Protein AF-A0A699ZYJ6-F1 (afdb_monomer_lite)

Foldseek 3Di:
DDDDDPPVVQVVVCFQQVHRDDADVQKDWDWDADDPDPCVCPPPVNTNRIHRPDIDGPVD

Structure (mmCIF, N/CA/C/O backbone):
data_AF-A0A699ZYJ6-F1
#
_entry.id   AF-A0A699ZYJ6-F1
#
loop_
_atom_site.group_PDB
_atom_site.id
_atom_site.type_symbol
_atom_site.label_atom_id
_atom_site.label_alt_id
_atom_site.label_comp_id
_atom_site.label_asym_id
_atom_site.label_entity_id
_atom_site.label_seq_id
_atom_site.pdbx_PDB_ins_code
_atom_site.Cartn_x
_atom_site.Cartn_y
_atom_site.Cartn_z
_atom_site.occupancy
_atom_site.B_iso_or_equiv
_atom_site.auth_seq_id
_atom_site.auth_comp_id
_atom_site.auth_asym_id
_atom_site.auth_atom_id
_atom_site.pdbx_PDB_model_num
ATOM 1 N N . MET A 1 1 ? -8.533 5.992 -4.406 1.00 82.44 1 MET A N 1
ATOM 2 C CA . MET A 1 1 ? -7.453 5.742 -5.384 1.00 82.44 1 MET A CA 1
ATOM 3 C C . MET A 1 1 ? -6.517 6.929 -5.341 1.00 82.44 1 MET A C 1
ATOM 5 O O . MET A 1 1 ? -7.007 8.051 -5.381 1.00 82.44 1 MET A O 1
ATOM 9 N N . CYS A 1 2 ? -5.215 6.685 -5.228 1.00 89.12 2 CYS A N 1
ATOM 10 C CA . CYS A 1 2 ? -4.200 7.731 -5.167 1.00 89.12 2 CYS A CA 1
ATOM 11 C C . CYS A 1 2 ? -3.158 7.480 -6.263 1.00 89.12 2 CYS A C 1
ATOM 13 O O . CYS A 1 2 ? -2.869 6.326 -6.570 1.00 89.12 2 CYS A O 1
ATOM 15 N N . VAL A 1 3 ? -2.637 8.544 -6.875 1.00 93.19 3 VAL A N 1
ATOM 16 C CA . VAL A 1 3 ? -1.717 8.465 -8.020 1.00 93.19 3 VAL A CA 1
ATOM 17 C C . VAL A 1 3 ? -0.592 9.472 -7.821 1.00 93.19 3 VAL A C 1
ATOM 19 O O . VAL A 1 3 ? -0.810 10.562 -7.294 1.00 93.19 3 VAL A O 1
ATOM 22 N N . GLY A 1 4 ? 0.621 9.123 -8.236 1.00 93.19 4 GLY A N 1
ATOM 23 C CA . GLY A 1 4 ? 1.761 10.034 -8.224 1.00 93.19 4 GLY A CA 1
ATOM 24 C C . GLY A 1 4 ? 3.055 9.320 -8.582 1.00 93.19 4 GLY A C 1
ATOM 25 O O . GLY A 1 4 ? 3.035 8.308 -9.276 1.00 93.19 4 GLY A O 1
ATOM 26 N N . HIS A 1 5 ? 4.176 9.852 -8.098 1.00 94.94 5 HIS A N 1
ATOM 27 C CA . HIS A 1 5 ? 5.510 9.413 -8.503 1.00 94.94 5 HIS A CA 1
ATOM 28 C C . HIS A 1 5 ? 6.210 8.552 -7.448 1.00 94.94 5 HIS A C 1
ATOM 30 O O . HIS A 1 5 ? 6.012 8.715 -6.240 1.00 94.94 5 HIS A O 1
ATOM 36 N N . ASN A 1 6 ? 7.101 7.684 -7.922 1.00 91.56 6 ASN A N 1
ATOM 37 C CA . ASN A 1 6 ? 8.090 7.024 -7.077 1.00 91.56 6 ASN A CA 1
ATOM 38 C C . ASN A 1 6 ? 9.205 8.009 -6.680 1.00 91.56 6 ASN A C 1
ATOM 40 O O . ASN A 1 6 ? 9.491 8.956 -7.410 1.00 91.56 6 ASN A O 1
ATOM 44 N N . LYS A 1 7 ? 9.875 7.823 -5.537 1.00 92.38 7 LYS A N 1
ATOM 45 C CA . LYS A 1 7 ? 9.717 6.715 -4.565 1.00 92.38 7 LYS A CA 1
ATOM 46 C C . LYS A 1 7 ? 8.588 6.892 -3.547 1.00 92.38 7 LYS A C 1
ATOM 48 O O . LYS A 1 7 ? 8.252 5.935 -2.862 1.00 92.38 7 LYS A O 1
ATOM 53 N N . GLY A 1 8 ? 7.961 8.068 -3.485 1.00 94.56 8 GLY A N 1
ATOM 54 C CA . GLY A 1 8 ? 6.976 8.385 -2.444 1.00 94.56 8 GLY A CA 1
ATOM 55 C C . GLY A 1 8 ? 5.834 7.367 -2.333 1.00 94.56 8 GLY A C 1
ATOM 56 O O . GLY A 1 8 ? 5.471 6.976 -1.229 1.00 94.56 8 GLY A O 1
ATOM 57 N N . TRP A 1 9 ? 5.307 6.870 -3.458 1.00 94.25 9 TRP A N 1
ATOM 58 C CA . TRP A 1 9 ? 4.252 5.847 -3.420 1.00 94.25 9 TRP A CA 1
ATOM 59 C C . TRP A 1 9 ? 4.735 4.443 -3.052 1.00 94.25 9 TRP A C 1
ATOM 61 O O . TRP A 1 9 ? 3.982 3.709 -2.412 1.00 94.25 9 TRP A O 1
ATOM 71 N N . GLU A 1 10 ? 5.972 4.074 -3.391 1.00 95.50 10 GLU A N 1
ATOM 72 C CA . GLU A 1 10 ? 6.579 2.824 -2.914 1.00 95.50 10 GLU A CA 1
ATOM 73 C C . GLU A 1 10 ? 6.734 2.858 -1.393 1.00 95.50 10 GLU A C 1
ATOM 75 O O . GLU A 1 10 ? 6.367 1.906 -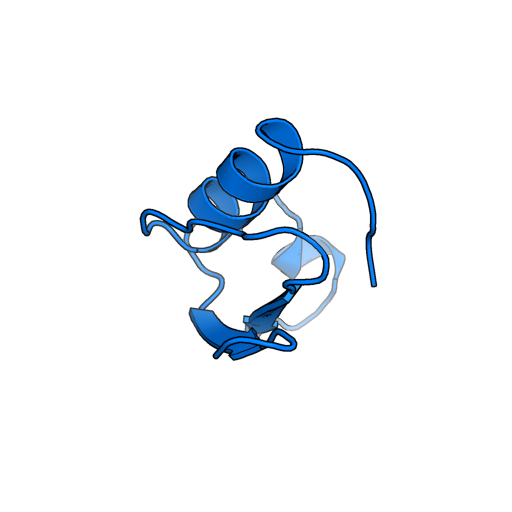0.708 1.00 95.50 10 GLU A O 1
ATOM 80 N N . GLU A 1 11 ? 7.216 3.979 -0.856 1.00 95.38 11 GLU A N 1
ATOM 81 C CA . GLU A 1 11 ? 7.393 4.189 0.581 1.00 95.38 11 GLU A CA 1
ATOM 82 C C . GLU A 1 11 ? 6.050 4.209 1.318 1.00 95.38 11 GLU A C 1
ATOM 84 O O . GLU A 1 11 ? 5.905 3.539 2.340 1.00 95.38 11 GLU A O 1
ATOM 89 N N . ALA A 1 12 ? 5.040 4.894 0.774 1.00 93.56 12 ALA A N 1
ATOM 90 C CA . ALA A 1 12 ? 3.699 4.925 1.354 1.00 93.56 12 ALA A CA 1
ATOM 91 C C . ALA A 1 12 ? 3.061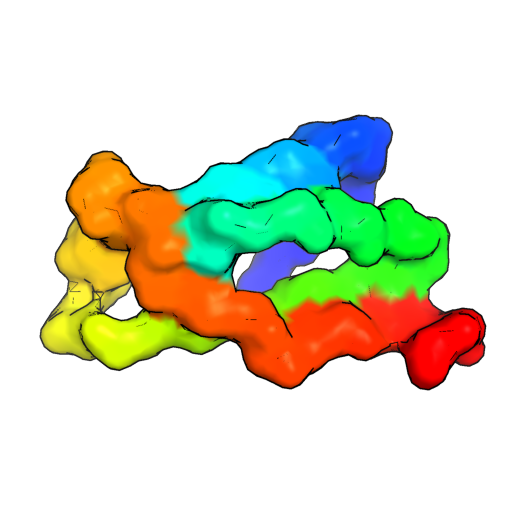 3.528 1.395 1.00 93.56 12 ALA A C 1
ATOM 93 O O . ALA A 1 12 ? 2.618 3.085 2.455 1.00 93.56 12 ALA A O 1
ATOM 94 N N . ALA A 1 13 ? 3.066 2.802 0.272 1.00 94.88 13 ALA A N 1
ATOM 95 C CA . ALA A 1 13 ? 2.520 1.448 0.216 1.00 94.88 13 ALA A CA 1
ATOM 96 C C . ALA A 1 13 ? 3.296 0.485 1.127 1.00 94.88 13 ALA A C 1
ATOM 98 O O . ALA A 1 13 ? 2.690 -0.366 1.782 1.00 94.88 13 ALA A O 1
ATOM 99 N N . SER A 1 14 ? 4.621 0.642 1.210 1.00 95.75 14 SER A N 1
ATOM 100 C CA . SER A 1 14 ? 5.457 -0.174 2.094 1.00 95.75 14 SER A CA 1
ATOM 101 C C . SER A 1 14 ? 5.175 0.092 3.568 1.00 95.75 14 SER A C 1
ATOM 103 O O . SER A 1 14 ? 5.054 -0.844 4.352 1.00 95.75 14 SER A O 1
AT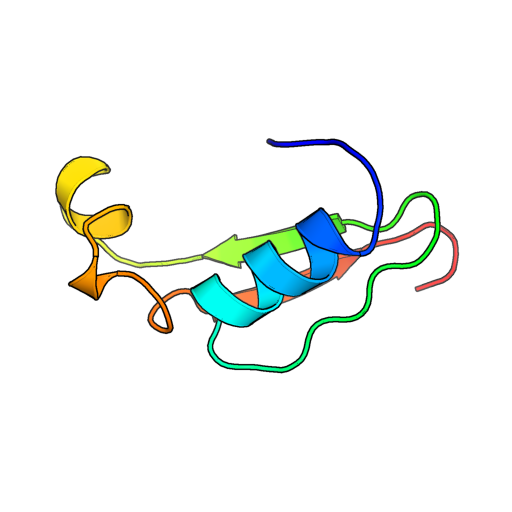OM 105 N N . SER A 1 15 ? 5.019 1.363 3.939 1.00 94.62 15 SER A N 1
ATOM 106 C CA . SER A 1 15 ? 4.688 1.781 5.301 1.00 94.62 15 SER A CA 1
ATOM 107 C C . SER A 1 15 ? 3.332 1.220 5.730 1.00 94.62 15 SER A C 1
ATOM 109 O O . SER A 1 15 ? 3.218 0.559 6.760 1.00 94.62 15 SER A O 1
ATOM 111 N N . TRP A 1 16 ? 2.307 1.379 4.890 1.00 93.62 16 TRP A N 1
ATOM 112 C CA . TRP A 1 16 ? 0.953 0.923 5.208 1.00 93.62 16 TRP A CA 1
ATOM 113 C C . TRP A 1 16 ? 0.858 -0.593 5.319 1.00 93.62 16 TRP A C 1
ATOM 115 O O . TRP A 1 16 ? 0.130 -1.086 6.179 1.00 93.62 16 TRP A O 1
ATOM 125 N N . SER A 1 17 ? 1.607 -1.318 4.483 1.00 94.50 17 SER A N 1
ATOM 126 C CA . SER A 1 17 ? 1.553 -2.780 4.447 1.00 94.50 17 SER A CA 1
ATOM 127 C C . SER A 1 17 ? 2.595 -3.514 5.278 1.00 94.50 17 SER A C 1
ATOM 129 O O . SER A 1 17 ? 2.571 -4.742 5.343 1.00 94.50 17 SER A O 1
ATOM 131 N N . GLY A 1 18 ? 3.533 -2.789 5.889 1.00 93.88 18 GLY A N 1
ATOM 132 C CA . GLY A 1 18 ? 4.617 -3.378 6.675 1.00 93.88 18 GLY A CA 1
ATOM 133 C C . GLY A 1 18 ? 5.578 -4.259 5.864 1.00 93.88 18 GLY A C 1
ATOM 134 O O . GLY A 1 18 ? 6.424 -4.933 6.448 1.00 93.88 18 GLY A O 1
ATOM 135 N N . ARG A 1 19 ? 5.474 -4.270 4.527 1.00 93.06 19 ARG A N 1
ATOM 136 C CA . ARG A 1 19 ? 6.332 -5.047 3.619 1.00 93.06 19 ARG A CA 1
ATOM 137 C C . ARG A 1 19 ? 6.949 -4.148 2.558 1.00 93.06 19 ARG A C 1
ATOM 139 O O . ARG A 1 19 ? 6.354 -3.155 2.170 1.00 93.06 19 ARG A O 1
ATOM 146 N N . ALA A 1 20 ? 8.115 -4.512 2.033 1.00 95.69 20 ALA A N 1
ATOM 147 C CA . ALA A 1 20 ? 8.720 -3.764 0.933 1.00 95.69 20 ALA A CA 1
ATOM 148 C C . ALA A 1 20 ? 7.880 -3.905 -0.352 1.00 95.69 20 ALA A C 1
ATOM 150 O O . ALA A 1 20 ? 7.740 -5.004 -0.891 1.00 95.69 20 ALA A O 1
ATOM 151 N N . ILE A 1 21 ? 7.342 -2.790 -0.848 1.00 95.38 21 ILE A N 1
ATOM 152 C CA . ILE A 1 21 ? 6.602 -2.688 -2.109 1.00 95.38 21 ILE A CA 1
ATOM 153 C C . ILE A 1 21 ? 7.466 -1.968 -3.142 1.00 95.38 21 ILE A C 1
ATOM 155 O O . ILE A 1 21 ? 8.015 -0.905 -2.868 1.00 95.38 21 ILE A O 1
ATOM 159 N N . LYS A 1 22 ? 7.545 -2.535 -4.349 1.00 94.94 22 LYS A N 1
ATOM 160 C CA . LYS A 1 22 ? 8.092 -1.869 -5.535 1.00 94.94 22 LYS A CA 1
ATOM 161 C C . LYS A 1 22 ? 6.980 -1.625 -6.538 1.00 94.94 22 LYS A C 1
ATOM 163 O O . LYS A 1 22 ? 6.148 -2.506 -6.751 1.00 94.94 22 LYS A O 1
ATOM 168 N N . LEU A 1 23 ? 6.988 -0.457 -7.162 1.00 93.94 23 LEU A N 1
ATOM 169 C CA . LEU A 1 23 ? 6.016 -0.067 -8.175 1.00 93.94 23 LEU A CA 1
ATOM 170 C C . LEU A 1 23 ? 6.763 0.306 -9.453 1.00 93.94 23 LEU A C 1
ATOM 172 O O . LEU A 1 23 ? 7.645 1.156 -9.436 1.00 93.94 23 LEU A O 1
ATOM 176 N N . GLY A 1 24 ? 6.414 -0.322 -10.572 1.00 93.12 24 GLY A N 1
ATOM 177 C CA . GLY A 1 24 ? 6.866 0.122 -11.888 1.00 93.12 24 GLY A CA 1
ATOM 178 C C . GLY A 1 24 ? 6.069 1.329 -12.387 1.00 93.12 24 GLY A C 1
ATOM 179 O O . GLY A 1 24 ? 5.116 1.793 -11.752 1.00 93.12 24 GLY A O 1
ATOM 180 N N . THR A 1 25 ? 6.421 1.826 -13.573 1.00 92.56 25 THR A N 1
ATOM 181 C CA . THR A 1 25 ? 5.554 2.765 -14.295 1.00 92.56 25 THR A CA 1
ATOM 182 C C . THR A 1 25 ? 4.205 2.099 -14.568 1.00 92.56 25 THR A C 1
ATOM 184 O O . THR A 1 25 ? 4.151 0.920 -14.901 1.00 92.56 25 THR A O 1
ATOM 187 N N . ALA A 1 26 ? 3.110 2.841 -14.386 1.00 93.00 26 ALA A N 1
ATOM 188 C CA . ALA A 1 26 ? 1.746 2.330 -14.558 1.00 93.00 26 ALA A CA 1
ATOM 189 C C . ALA A 1 26 ? 1.427 1.065 -13.726 1.00 93.00 26 ALA A C 1
ATOM 191 O O . ALA A 1 26 ? 0.623 0.231 -14.134 1.00 93.00 26 ALA A O 1
ATOM 192 N N . THR A 1 27 ? 2.048 0.933 -12.549 1.00 94.50 27 THR A N 1
ATOM 193 C CA . THR A 1 27 ? 1.746 -0.117 -11.568 1.00 94.50 27 THR A CA 1
ATOM 194 C C . THR A 1 27 ? 0.953 0.462 -10.392 1.00 94.50 27 THR A C 1
ATOM 196 O O . THR A 1 27 ? 1.174 1.605 -9.993 1.00 94.50 27 THR A O 1
ATOM 199 N N . ALA A 1 28 ? 0.054 -0.323 -9.802 1.00 95.12 28 ALA A N 1
ATOM 200 C CA . ALA A 1 28 ? -0.710 0.018 -8.609 1.00 95.12 28 ALA A CA 1
ATOM 201 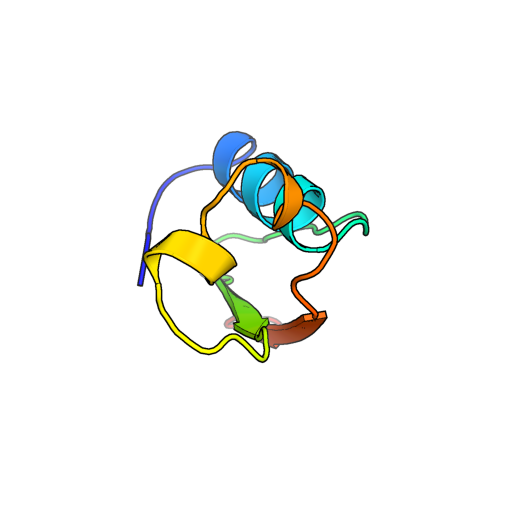C C . ALA A 1 28 ? -0.643 -1.108 -7.567 1.00 95.12 28 ALA A C 1
ATOM 203 O O . ALA A 1 28 ? -0.685 -2.289 -7.909 1.00 95.12 28 ALA A O 1
ATOM 204 N N . ALA A 1 29 ? -0.583 -0.736 -6.287 1.00 96.12 29 ALA A N 1
ATOM 205 C CA . ALA A 1 29 ? -0.756 -1.658 -5.170 1.00 96.12 29 ALA A CA 1
ATOM 206 C C . ALA A 1 29 ? -2.199 -1.601 -4.658 1.00 96.12 29 ALA A C 1
ATOM 208 O O . ALA A 1 29 ? -2.705 -0.527 -4.331 1.00 96.12 29 ALA A O 1
ATOM 209 N N . LEU A 1 30 ? -2.848 -2.760 -4.557 1.00 96.56 30 LEU A N 1
ATOM 210 C CA . LEU A 1 30 ? -4.138 -2.905 -3.893 1.00 96.56 30 LEU A CA 1
ATOM 211 C C . LEU A 1 30 ? -3.899 -3.217 -2.416 1.00 96.56 30 LEU A C 1
ATOM 213 O O . LEU A 1 30 ? -3.322 -4.256 -2.091 1.00 96.56 30 LEU A O 1
ATOM 217 N N . LEU A 1 31 ? -4.337 -2.313 -1.540 1.00 95.56 31 LEU A N 1
ATOM 218 C CA . LEU A 1 31 ? -4.256 -2.468 -0.090 1.00 95.56 31 LEU A CA 1
ATOM 219 C C . LEU A 1 31 ? -5.649 -2.697 0.503 1.00 95.56 31 LEU A C 1
ATOM 221 O O . LEU A 1 31 ? -6.614 -2.058 0.081 1.00 95.56 31 LEU A O 1
ATOM 225 N N . GLN A 1 32 ? -5.738 -3.567 1.502 1.00 95.50 32 GLN A N 1
ATOM 226 C CA . GLN A 1 32 ? -6.963 -3.900 2.222 1.00 95.50 32 GLN A CA 1
ATOM 227 C C . GLN A 1 32 ? -6.717 -3.865 3.730 1.00 95.50 32 GLN A C 1
ATOM 229 O O . GLN A 1 32 ? -5.680 -4.302 4.207 1.00 95.50 32 GLN A O 1
ATOM 234 N N . VAL A 1 33 ? -7.694 -3.396 4.499 1.00 95.12 33 VAL A N 1
ATOM 235 C CA . VAL A 1 33 ? -7.716 -3.541 5.957 1.00 95.12 33 VAL A CA 1
ATOM 236 C C . VAL A 1 33 ? -9.159 -3.746 6.406 1.00 95.12 33 VAL A C 1
ATOM 238 O O . VAL A 1 33 ? -10.086 -3.235 5.774 1.00 95.12 33 VAL A O 1
ATOM 241 N N . VAL A 1 34 ? -9.363 -4.506 7.479 1.00 94.38 34 VAL A N 1
ATOM 242 C CA . VAL A 1 34 ? -10.667 -4.622 8.141 1.00 94.38 34 VAL A CA 1
ATOM 243 C C . VAL A 1 34 ? -10.678 -3.650 9.316 1.00 94.38 34 VAL A C 1
ATOM 245 O O . VAL A 1 34 ? -9.866 -3.782 10.225 1.00 94.38 34 VAL A O 1
ATOM 248 N N . ALA A 1 35 ? -11.584 -2.678 9.285 1.00 93.44 35 ALA A N 1
ATOM 249 C CA . ALA A 1 35 ? -11.755 -1.675 10.334 1.00 93.44 35 ALA A CA 1
ATOM 250 C C . ALA A 1 35 ? -13.229 -1.256 10.420 1.00 93.44 35 ALA A C 1
ATOM 252 O O . ALA A 1 35 ? -13.966 -1.369 9.437 1.00 93.44 35 ALA A O 1
ATOM 253 N N . ALA A 1 36 ? -13.664 -0.749 11.575 1.00 94.56 36 ALA A N 1
ATOM 254 C CA . ALA A 1 36 ? -15.035 -0.279 11.767 1.00 94.56 36 ALA A CA 1
ATOM 255 C C . ALA A 1 36 ? -15.286 1.091 11.113 1.00 94.56 36 ALA A C 1
ATOM 257 O O . ALA A 1 36 ? -16.432 1.456 10.850 1.00 94.56 36 ALA A O 1
ATOM 258 N N . SER A 1 37 ? -14.230 1.867 10.845 1.00 93.69 37 SER A N 1
ATOM 259 C CA . SER A 1 37 ? -14.324 3.171 10.183 1.00 93.69 37 SER A CA 1
ATOM 260 C C . SER A 1 37 ? -13.029 3.562 9.468 1.00 93.69 37 SER A C 1
ATOM 262 O O . SER A 1 37 ? -11.959 3.025 9.745 1.00 93.69 37 SER A O 1
ATOM 264 N N . TRP A 1 38 ? -13.108 4.568 8.593 1.00 90.25 38 TRP A N 1
ATOM 265 C CA . TRP A 1 38 ? -11.922 5.161 7.969 1.00 90.25 38 TRP A CA 1
ATOM 266 C C . TRP A 1 38 ? -11.006 5.866 8.969 1.00 90.25 38 TRP A C 1
ATOM 268 O O . TRP A 1 38 ? -9.796 5.852 8.784 1.00 90.25 38 TRP A O 1
ATOM 278 N N . SER A 1 39 ? -11.558 6.459 10.030 1.00 92.06 39 SER A N 1
ATOM 279 C CA . SER A 1 39 ? -10.755 7.090 11.082 1.00 92.06 39 SER A CA 1
ATOM 280 C C . SER A 1 39 ? -9.878 6.075 11.808 1.00 92.06 39 SER A C 1
ATOM 282 O O . SER A 1 39 ? -8.723 6.368 12.078 1.00 92.06 39 SER A O 1
ATOM 284 N N . GLU A 1 40 ? -10.405 4.878 12.074 1.00 89.62 40 GLU A N 1
ATOM 285 C CA . GLU A 1 40 ? -9.634 3.765 12.639 1.00 89.62 40 GLU A CA 1
ATOM 286 C C . GLU A 1 40 ? -8.618 3.217 11.626 1.00 89.62 40 GLU A C 1
ATOM 288 O O . GLU A 1 40 ? -7.456 3.024 11.957 1.00 89.62 40 GLU A O 1
ATOM 293 N N . ALA A 1 41 ? -9.026 3.027 10.368 1.00 89.94 41 ALA A N 1
ATOM 294 C CA . ALA A 1 41 ? -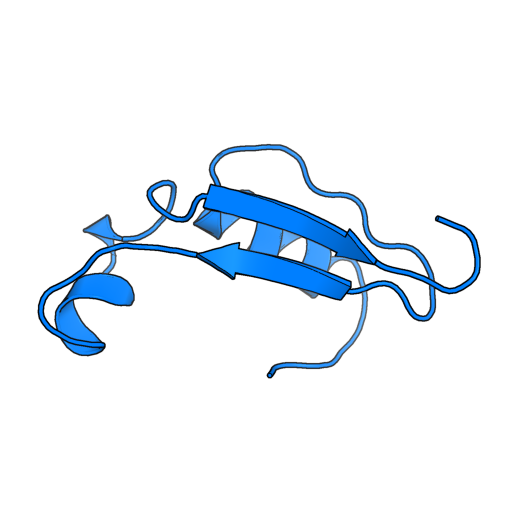8.148 2.497 9.323 1.00 89.94 41 ALA A CA 1
ATOM 295 C C . ALA A 1 41 ? -6.928 3.396 9.024 1.00 89.94 41 ALA A C 1
ATOM 297 O O . ALA A 1 41 ? -5.888 2.898 8.588 1.00 89.94 41 ALA A O 1
ATOM 298 N N . LEU A 1 42 ? -7.077 4.714 9.214 1.00 88.00 42 LEU A N 1
ATOM 299 C CA . LEU A 1 42 ? -6.086 5.748 8.888 1.00 88.00 42 LEU A CA 1
ATOM 300 C C . LEU A 1 42 ? -5.395 6.362 10.115 1.00 88.00 42 LEU A C 1
ATOM 302 O O . LEU A 1 42 ? -4.558 7.249 9.947 1.00 88.00 42 LEU A O 1
ATOM 306 N N . ALA A 1 43 ? -5.753 5.947 11.332 1.00 87.12 43 ALA A N 1
ATOM 307 C CA . ALA A 1 43 ? -5.038 6.365 12.532 1.00 87.12 43 ALA A CA 1
ATOM 308 C C . ALA A 1 43 ? -3.577 5.870 12.486 1.00 87.12 43 ALA A C 1
ATOM 310 O O . ALA A 1 43 ? -3.249 4.942 11.747 1.00 87.12 43 ALA A O 1
ATOM 311 N N . GLU A 1 44 ? -2.673 6.492 13.254 1.00 70.44 44 GLU A N 1
ATOM 312 C CA . GLU A 1 44 ? -1.240 6.135 13.245 1.00 70.44 44 GLU A CA 1
ATOM 313 C C . GLU A 1 44 ? -0.995 4.645 13.534 1.00 70.44 44 GLU A C 1
ATOM 315 O O . GLU A 1 44 ? -0.076 4.050 12.969 1.00 70.44 44 GLU A O 1
ATOM 320 N N . ASP A 1 45 ? -1.857 4.017 14.337 1.00 69.12 45 ASP A N 1
ATOM 321 C CA . ASP A 1 45 ? -1.813 2.589 14.648 1.00 69.12 45 ASP A CA 1
ATOM 322 C C . ASP A 1 45 ? -2.283 1.687 13.488 1.00 69.12 45 ASP A C 1
ATOM 324 O O . ASP A 1 45 ? -2.118 0.472 13.560 1.00 69.12 45 ASP A O 1
ATOM 328 N N . GLY A 1 46 ? -2.872 2.252 12.433 1.00 65.81 46 GLY A N 1
ATOM 329 C CA . GLY A 1 46 ? -3.256 1.575 11.193 1.00 65.81 46 GLY A CA 1
ATOM 330 C C . GLY A 1 46 ? -2.076 1.282 10.262 1.00 65.81 46 GLY A C 1
ATOM 331 O O . GLY A 1 46 ? -2.163 0.392 9.414 1.00 65.81 46 GLY A O 1
ATOM 332 N N . THR A 1 47 ? -0.949 1.980 10.426 1.00 75.38 47 THR A N 1
ATOM 333 C CA . THR A 1 47 ? 0.265 1.757 9.625 1.00 75.38 47 THR A CA 1
ATOM 334 C C . THR A 1 47 ? 0.830 0.357 9.890 1.00 75.38 47 THR A C 1
ATOM 336 O O . THR A 1 47 ? 0.988 -0.054 11.036 1.00 75.38 47 THR A O 1
ATOM 339 N N . GLY A 1 48 ? 1.113 -0.403 8.833 1.00 82.81 48 GLY A N 1
ATOM 340 C CA . GLY A 1 48 ? 1.556 -1.798 8.916 1.00 82.81 48 GLY A CA 1
ATOM 341 C C . GLY A 1 48 ? 0.431 -2.828 9.076 1.00 82.81 48 GLY A C 1
ATOM 342 O O . GLY A 1 48 ? 0.712 -4.023 9.033 1.00 82.81 48 GLY A O 1
ATOM 343 N N . LYS A 1 49 ? -0.832 -2.402 9.238 1.00 89.44 49 LYS A N 1
ATOM 344 C CA . LYS A 1 49 ? -1.997 -3.305 9.342 1.00 89.44 49 LYS A CA 1
ATOM 345 C C . LYS A 1 49 ? -2.681 -3.585 8.003 1.00 89.44 49 LYS A C 1
ATOM 347 O O . LYS A 1 49 ? -3.544 -4.458 7.939 1.00 89.44 49 LYS A O 1
ATOM 352 N N . TRP A 1 50 ? -2.338 -2.846 6.948 1.00 95.00 50 TRP A N 1
ATOM 353 C CA . TRP A 1 50 ? -2.961 -3.032 5.642 1.00 95.00 50 TRP A CA 1
ATOM 354 C C . TRP A 1 50 ? -2.329 -4.221 4.914 1.00 95.00 50 TRP A C 1
ATOM 356 O O . TRP A 1 50 ? -1.132 -4.272 4.679 1.00 95.00 50 TRP A O 1
ATOM 366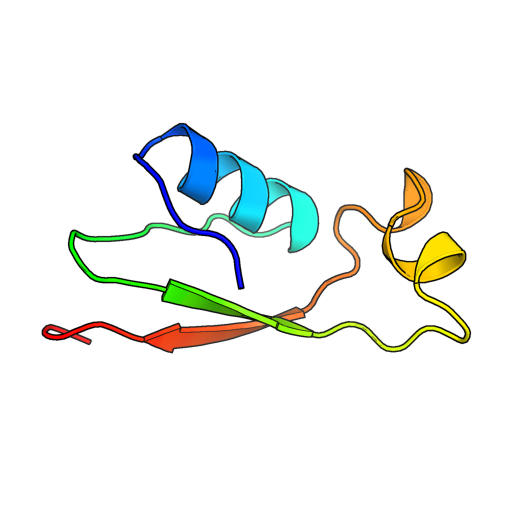 N N . GLU A 1 51 ? -3.121 -5.184 4.479 1.00 95.75 51 GLU A N 1
ATOM 367 C CA . GLU A 1 51 ? -2.647 -6.245 3.604 1.00 95.75 51 GLU A CA 1
ATOM 368 C C . GLU A 1 51 ? -2.474 -5.707 2.181 1.00 95.75 51 GLU A C 1
ATOM 370 O O . GLU A 1 51 ? -3.389 -5.108 1.618 1.00 95.75 51 GLU A O 1
ATOM 375 N N . CYS A 1 52 ? -1.317 -5.942 1.558 1.00 95.94 52 CYS A N 1
ATOM 376 C CA . CYS A 1 52 ? -1.169 -5.693 0.127 1.00 95.94 52 CYS A CA 1
ATOM 377 C C . CYS A 1 52 ? -1.561 -6.944 -0.672 1.00 95.94 52 CYS A C 1
ATOM 379 O O . CYS A 1 52 ? -0.774 -7.881 -0.837 1.00 95.94 52 CYS A O 1
ATOM 381 N N . VAL A 1 53 ? -2.795 -6.919 -1.166 1.00 97.12 53 VAL A N 1
ATOM 382 C CA . VAL A 1 53 ? -3.493 -8.043 -1.800 1.00 97.12 53 VAL A CA 1
ATOM 383 C C . VAL A 1 53 ? -2.963 -8.316 -3.206 1.00 97.12 53 VAL A C 1
ATOM 385 O O . VAL A 1 53 ? -2.821 -9.466 -3.609 1.00 97.12 53 VAL A O 1
ATOM 388 N N . ALA A 1 54 ? -2.645 -7.263 -3.960 1.00 95.94 54 ALA A N 1
ATOM 389 C CA . ALA A 1 54 ? -2.152 -7.392 -5.325 1.00 95.94 54 ALA A CA 1
ATOM 390 C C . ALA A 1 54 ? -1.239 -6.229 -5.713 1.00 95.94 54 ALA A C 1
ATOM 392 O O . ALA A 1 54 ? -1.404 -5.106 -5.235 1.00 95.94 54 ALA A O 1
ATOM 393 N N . ILE A 1 55 ? -0.317 -6.507 -6.630 1.00 95.44 55 ILE A N 1
ATOM 394 C CA . ILE A 1 55 ? 0.390 -5.505 -7.423 1.00 95.44 55 ILE A CA 1
ATOM 395 C C . ILE A 1 55 ? -0.065 -5.721 -8.861 1.00 95.44 55 ILE A C 1
ATOM 397 O O . ILE A 1 55 ? 0.084 -6.819 -9.385 1.00 95.44 55 ILE A O 1
ATOM 401 N N . VAL A 1 56 ? -0.667 -4.704 -9.467 1.00 95.31 56 VAL A N 1
ATOM 402 C CA . VAL A 1 56 ? -1.208 -4.772 -10.828 1.00 95.31 56 VAL A CA 1
ATOM 403 C C . VAL A 1 56 ? -0.495 -3.756 -11.701 1.00 95.31 56 VAL A C 1
ATOM 405 O O . VAL A 1 56 ? -0.297 -2.619 -11.287 1.00 95.31 56 VAL A O 1
ATOM 408 N N . GLY A 1 57 ? -0.109 -4.142 -12.906 1.00 91.31 57 GLY A N 1
ATOM 409 C CA . GLY A 1 57 ? 0.548 -3.260 -13.862 1.00 91.31 57 GLY A CA 1
ATOM 410 C C . GLY A 1 57 ? 0.516 -3.876 -15.250 1.00 91.31 57 GLY A C 1
ATOM 411 O O . GLY A 1 57 ? 0.143 -5.032 -15.402 1.00 91.31 57 GLY A O 1
ATOM 412 N N . ALA A 1 58 ? 0.890 -3.101 -16.266 1.00 79.31 58 ALA A N 1
ATOM 413 C CA . ALA A 1 58 ? 0.906 -3.587 -17.647 1.00 79.31 58 ALA A CA 1
ATOM 414 C C . ALA A 1 58 ? 1.897 -4.750 -17.873 1.00 79.31 58 ALA A C 1
ATOM 416 O O . ALA A 1 58 ? 1.700 -5.538 -18.793 1.00 79.31 58 ALA A O 1
ATOM 417 N N . ASP A 1 59 ? 2.917 -4.860 -17.016 1.00 66.75 59 ASP A N 1
ATOM 418 C CA . ASP A 1 59 ? 4.008 -5.836 -17.111 1.00 66.75 59 ASP A CA 1
ATOM 419 C C . ASP A 1 59 ? 3.986 -6.895 -15.984 1.00 66.75 59 ASP A C 1
ATOM 421 O O . ASP A 1 59 ? 4.994 -7.574 -15.770 1.00 66.75 59 ASP A O 1
ATOM 425 N N . VAL A 1 60 ? 2.884 -7.001 -15.221 1.00 58.69 60 VAL A N 1
ATOM 426 C CA . VAL A 1 60 ? 2.732 -7.917 -14.065 1.00 58.69 60 VAL A CA 1
ATOM 427 C C . VAL A 1 60 ? 1.691 -8.992 -14.343 1.00 58.69 60 VAL A C 1
ATOM 429 O O . VAL A 1 60 ? 0.602 -8.631 -14.840 1.00 58.69 60 VAL A O 1
#

Sequence (60 aa):
MCVGHNKGWEEAASSWSGRAIKLGTATAALLQVVAASWSEALAEDGTGKWECVAIVGADV

Radius of gyration: 11.66 Å; chains: 1; bounding box: 25×18×32 Å

pLDDT: mean 90.5, std 8.47, range [58.69, 97.12]

Secondary structure (DSSP, 8-state):
-----TTHHHHHHHHHHTS-----TTEEEEEE---SSHHHHTSGGGTT--EEEEEEETT-

Organism: Haematococcus lacustris (NCBI:txid44745)